Protein AF-A0AA37L207-F1 (afdb_monomer_lite)

pLDDT: mean 77.85, std 16.35, range [40.34, 98.0]

Foldseek 3Di:
DLPDVLVVLVVCLVVLVVVVVVPDPVSVVVSVVSVVCNVVVPSDDPDDPDPVVVVVVVVVVVVVVVVVVVVVVVVVVVVVVVVVVVVVVVVVVVVVVVVVVVVLVVLLVVLVVQQVVQFAPPPVDPPDGTDGDPVSVVVSVVSVVVSVVVVVVVPDPDDPPDPPDPDD

Secondary structure (DSSP, 8-state):
---HHHHHHHHHHHHHHHHHHTT-HHHHHHHHHHHHHHHHT--------SSHHHHHHHHHHHHHHHHHHHHHHHHHHHHHHHHHHHHHHHHHHHHHHHHHHHHHHHHHHHHHHHHHHTEEP-TT-TTPPPEEPHHHHHHHHHHHHHHHHHHHHT--------------

Sequence (168 aa):
MQSNDLDIFRAILPEIEQAARDDAPQLRAVVDLLRARIARGDASSVAAPSEHQGQHDRDSIELRDLCQSRDDARRERNACKAELAGAESANFHLSAMVDELRALLAQSMRVMRQLHGAATPDEGREDCPPVISAEAFARFVDQNAALRHAIHSSGHKAPAAGQEGSAR

Radius of gyration: 48.58 Å; chains: 1; bounding box: 77×33×132 Å

Structure (mmCIF, N/CA/C/O backbone):
data_AF-A0AA37L207-F1
#
_entry.id   AF-A0AA37L207-F1
#
loop_
_atom_site.group_PDB
_atom_site.id
_atom_site.type_symbol
_atom_site.label_atom_id
_atom_site.label_alt_id
_atom_site.label_comp_id
_atom_site.label_asym_id
_atom_site.label_entity_id
_atom_site.label_seq_id
_atom_site.pdbx_PDB_ins_code
_atom_site.Cartn_x
_atom_site.Cartn_y
_atom_site.Cartn_z
_atom_site.occupancy
_atom_site.B_iso_or_equiv
_atom_site.auth_seq_id
_atom_site.auth_comp_id
_atom_site.auth_asym_id
_atom_site.auth_atom_id
_atom_site.pdbx_PDB_model_num
ATOM 1 N N . MET A 1 1 ? 26.712 -6.184 -61.250 1.00 47.59 1 MET A N 1
ATOM 2 C CA . MET A 1 1 ? 26.314 -5.036 -62.097 1.00 47.59 1 MET A CA 1
ATOM 3 C C . MET A 1 1 ? 27.398 -3.954 -62.022 1.00 47.59 1 MET A C 1
ATOM 5 O O . MET A 1 1 ? 27.222 -2.982 -61.310 1.00 47.59 1 MET A O 1
ATOM 9 N N . GLN A 1 2 ? 28.535 -4.144 -62.704 1.00 51.53 2 GLN A N 1
ATOM 10 C CA . GLN A 1 2 ? 29.727 -3.265 -62.656 1.00 51.53 2 GLN A CA 1
ATOM 11 C C . GLN A 1 2 ? 30.049 -2.654 -64.042 1.00 51.53 2 GLN A C 1
ATOM 13 O O . GLN A 1 2 ? 31.206 -2.571 -64.432 1.00 51.53 2 GLN A O 1
ATOM 18 N N . SER A 1 3 ? 29.030 -2.294 -64.835 1.00 56.47 3 SER A N 1
ATOM 19 C CA . SER A 1 3 ? 29.223 -1.830 -66.228 1.00 56.47 3 SER A CA 1
ATOM 20 C C . SER A 1 3 ? 29.073 -0.318 -66.419 1.00 56.47 3 SER A C 1
ATOM 22 O O . SER A 1 3 ? 29.461 0.186 -67.460 1.00 56.47 3 SER A O 1
ATOM 24 N N . ASN A 1 4 ? 28.521 0.423 -65.451 1.00 63.25 4 ASN A N 1
ATOM 25 C CA . ASN A 1 4 ? 28.050 1.788 -65.723 1.00 63.25 4 ASN A CA 1
ATOM 26 C C . ASN A 1 4 ? 29.175 2.841 -65.729 1.00 63.25 4 ASN A C 1
ATOM 28 O O . ASN A 1 4 ? 29.182 3.742 -66.560 1.00 63.25 4 ASN A O 1
ATOM 32 N N . ASP A 1 5 ? 30.168 2.707 -64.847 1.00 60.50 5 ASP A N 1
ATOM 33 C CA . ASP A 1 5 ? 31.192 3.748 -64.672 1.00 60.50 5 ASP A CA 1
ATOM 34 C C . ASP A 1 5 ? 32.198 3.794 -65.831 1.00 60.50 5 ASP A C 1
ATOM 36 O O . ASP A 1 5 ? 32.617 4.868 -66.257 1.00 60.50 5 ASP A O 1
ATOM 40 N N . LEU A 1 6 ? 32.559 2.636 -66.396 1.00 64.62 6 LEU A N 1
ATOM 41 C CA . LEU A 1 6 ? 33.455 2.555 -67.557 1.00 64.62 6 LEU A CA 1
ATOM 42 C C . LEU A 1 6 ? 32.838 3.182 -68.810 1.00 64.62 6 LEU A C 1
ATOM 44 O O . LEU A 1 6 ? 33.555 3.812 -69.589 1.00 64.62 6 LEU A O 1
ATOM 48 N N . ASP A 1 7 ? 31.526 3.042 -68.981 1.00 72.06 7 ASP A N 1
ATOM 49 C CA . ASP A 1 7 ? 30.804 3.634 -70.104 1.00 72.06 7 ASP A CA 1
ATOM 50 C C . ASP A 1 7 ? 30.690 5.159 -69.947 1.00 72.06 7 ASP A C 1
ATOM 52 O O . ASP A 1 7 ? 30.884 5.888 -70.921 1.00 72.06 7 ASP A O 1
ATOM 56 N N . ILE A 1 8 ? 30.521 5.658 -68.716 1.00 72.25 8 ILE A N 1
ATOM 57 C CA . ILE A 1 8 ? 30.570 7.096 -68.405 1.00 72.25 8 ILE A CA 1
ATOM 58 C C . ILE A 1 8 ? 31.964 7.673 -68.696 1.00 72.25 8 ILE A C 1
ATOM 60 O O . ILE A 1 8 ? 32.077 8.701 -69.366 1.00 72.25 8 ILE A O 1
ATOM 64 N N . PHE A 1 9 ? 33.042 7.009 -68.261 1.00 72.62 9 PHE A N 1
ATOM 65 C CA . PHE A 1 9 ? 34.400 7.478 -68.556 1.00 72.62 9 PHE A CA 1
ATOM 66 C C . PHE A 1 9 ? 34.698 7.475 -70.057 1.00 72.62 9 PHE A C 1
ATOM 68 O O . PHE A 1 9 ? 35.311 8.418 -70.549 1.00 72.62 9 PHE A O 1
ATOM 75 N N . ARG A 1 10 ? 34.236 6.464 -70.803 1.00 75.06 10 ARG A N 1
ATOM 76 C CA . ARG A 1 10 ? 34.365 6.433 -72.269 1.00 75.06 10 ARG A CA 1
ATOM 77 C C . ARG A 1 10 ? 33.581 7.552 -72.952 1.00 75.06 10 ARG A C 1
ATOM 79 O O . ARG A 1 10 ? 34.063 8.077 -73.950 1.00 75.06 10 ARG A O 1
ATOM 86 N N . ALA A 1 11 ? 32.415 7.916 -72.422 1.00 77.25 11 ALA A N 1
ATOM 87 C CA . ALA A 1 11 ? 31.581 8.975 -72.980 1.00 77.25 11 ALA A CA 1
ATOM 88 C C . ALA A 1 11 ? 32.166 10.381 -72.757 1.00 77.25 11 ALA A C 1
ATOM 90 O O . ALA A 1 11 ? 32.086 11.213 -73.654 1.00 77.25 11 ALA A O 1
ATOM 91 N N . ILE A 1 12 ? 32.780 10.640 -71.596 1.00 76.06 12 ILE A N 1
ATOM 92 C CA . ILE A 1 12 ? 33.249 11.985 -71.205 1.00 76.06 12 ILE A CA 1
ATOM 93 C C . ILE A 1 12 ? 34.707 12.251 -71.636 1.00 76.06 12 ILE A C 1
ATOM 95 O O . ILE A 1 12 ? 35.110 13.400 -71.822 1.00 76.06 12 ILE A O 1
ATOM 99 N N . LEU A 1 13 ? 35.516 11.204 -71.843 1.00 75.75 13 LEU A N 1
ATOM 100 C CA . LEU A 1 13 ? 36.930 11.337 -72.221 1.00 75.75 13 LEU A CA 1
ATOM 101 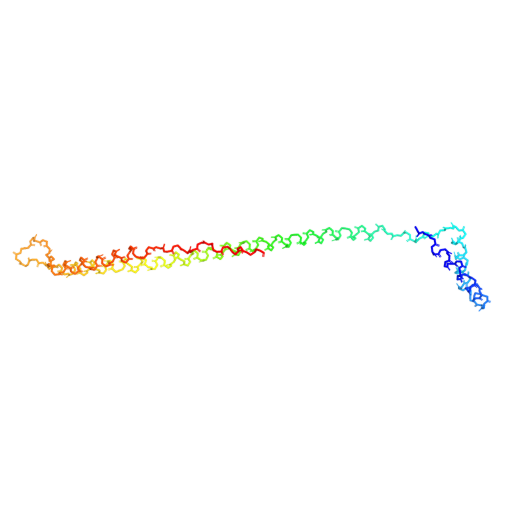C C . LEU A 1 13 ? 37.181 12.224 -73.465 1.00 75.75 13 LEU A C 1
ATOM 103 O O . LEU A 1 13 ? 38.104 13.037 -73.401 1.00 75.75 13 LEU A O 1
ATOM 107 N N . PRO A 1 14 ? 36.388 12.160 -74.556 1.00 78.69 14 PRO A N 1
ATOM 108 C CA . PRO A 1 14 ? 36.593 13.017 -75.727 1.00 78.69 14 PRO A CA 1
ATOM 109 C C . PRO A 1 14 ? 36.406 14.514 -75.435 1.00 78.69 14 PRO A C 1
ATOM 111 O O . PRO A 1 14 ? 37.121 15.341 -75.998 1.00 78.69 14 PRO A O 1
ATOM 114 N N . GLU A 1 15 ? 35.479 14.873 -74.540 1.00 76.25 15 GLU A N 1
ATOM 115 C CA . GLU A 1 15 ? 35.213 16.269 -74.162 1.00 76.25 15 GLU A CA 1
ATOM 116 C C . GLU A 1 15 ? 36.365 16.849 -73.332 1.00 76.25 15 GLU A C 1
ATOM 118 O O . GLU A 1 15 ? 36.816 17.971 -73.573 1.00 76.25 15 GLU A O 1
ATOM 123 N N . ILE A 1 16 ? 36.909 16.053 -72.406 1.00 68.94 16 ILE A N 1
ATOM 124 C CA . ILE A 1 16 ? 38.075 16.438 -71.599 1.00 68.94 16 ILE A CA 1
ATOM 125 C C . ILE A 1 16 ? 39.334 16.514 -72.474 1.00 68.94 16 ILE A C 1
ATOM 127 O O . ILE A 1 16 ? 40.159 17.404 -72.288 1.00 68.94 16 ILE A O 1
ATOM 131 N N . GLU A 1 17 ? 39.484 15.623 -73.457 1.00 72.62 17 GLU A N 1
ATOM 132 C CA . GLU A 1 17 ? 40.587 15.674 -74.423 1.00 72.62 17 GLU A CA 1
ATOM 133 C C . GLU A 1 17 ? 40.548 16.931 -75.292 1.00 72.62 17 GLU A C 1
ATOM 135 O O . GLU A 1 17 ? 41.601 17.499 -75.585 1.00 72.62 17 GLU A O 1
ATOM 140 N N . GLN A 1 18 ? 39.353 17.374 -75.685 1.00 71.00 18 GLN A N 1
ATOM 141 C CA . GLN A 1 18 ? 39.178 18.618 -76.421 1.00 71.00 18 GLN A CA 1
ATOM 142 C C . GLN A 1 18 ? 39.545 19.825 -75.543 1.00 71.00 18 GLN A C 1
ATOM 144 O O . GLN A 1 18 ? 40.316 20.670 -75.984 1.00 71.00 18 GLN A O 1
ATOM 149 N N . ALA A 1 19 ? 39.109 19.848 -74.279 1.00 64.25 19 ALA A N 1
ATOM 150 C CA . ALA A 1 19 ? 39.473 20.896 -73.319 1.00 64.25 19 ALA A CA 1
ATOM 151 C C . ALA A 1 19 ? 40.971 20.895 -72.947 1.00 64.25 19 ALA A C 1
ATOM 153 O O . ALA A 1 19 ? 41.553 21.942 -72.679 1.00 64.25 19 ALA A O 1
ATOM 154 N N . ALA A 1 20 ? 41.630 19.732 -72.953 1.00 63.91 20 ALA A N 1
ATOM 155 C CA . ALA A 1 20 ? 43.061 19.609 -72.675 1.00 63.91 20 ALA A CA 1
ATOM 156 C C . ALA A 1 20 ? 43.957 20.086 -73.836 1.00 63.91 20 ALA A C 1
ATOM 158 O O . ALA A 1 20 ? 45.154 20.296 -73.621 1.00 63.91 20 ALA A O 1
ATOM 159 N N . ARG A 1 21 ? 43.415 20.244 -75.057 1.00 65.50 21 ARG A N 1
ATOM 160 C CA . ARG A 1 21 ? 44.142 20.834 -76.199 1.00 65.50 21 ARG A CA 1
ATOM 161 C C . ARG A 1 21 ? 44.287 22.353 -76.081 1.00 65.50 21 ARG A C 1
ATOM 163 O O . ARG A 1 21 ? 45.246 22.881 -76.633 1.00 65.50 21 ARG A O 1
ATOM 170 N N . ASP A 1 22 ? 43.421 23.016 -75.317 1.00 61.22 22 ASP A N 1
ATOM 171 C CA . ASP A 1 22 ? 43.390 24.476 -75.151 1.00 61.22 22 ASP A CA 1
ATOM 172 C C . ASP A 1 22 ? 44.311 24.973 -74.003 1.00 61.22 22 ASP A C 1
ATOM 174 O O . ASP A 1 22 ? 43.935 25.816 -73.196 1.00 61.22 22 ASP A O 1
ATOM 178 N N . ASP A 1 23 ? 45.547 24.456 -73.934 1.00 60.78 23 ASP A N 1
ATOM 179 C CA . ASP A 1 23 ? 46.625 24.875 -73.005 1.00 60.78 23 ASP A CA 1
ATOM 180 C C . ASP A 1 23 ? 46.361 24.695 -71.489 1.00 60.78 23 ASP A C 1
ATOM 182 O O . ASP A 1 23 ? 46.756 25.505 -70.647 1.00 60.78 23 ASP A O 1
ATOM 186 N N . ALA A 1 24 ? 45.789 23.551 -71.095 1.00 65.75 24 ALA A N 1
ATOM 187 C CA . ALA A 1 24 ? 45.660 23.153 -69.688 1.00 65.75 24 ALA A CA 1
ATOM 188 C C . ALA A 1 24 ? 46.528 21.916 -69.348 1.00 65.75 24 ALA A C 1
ATOM 190 O O . ALA A 1 24 ? 46.041 20.780 -69.390 1.00 65.75 24 ALA A O 1
ATOM 191 N N . PRO A 1 25 ? 47.808 22.078 -68.946 1.00 63.38 25 PRO A N 1
ATOM 192 C CA . PRO A 1 25 ? 48.702 20.949 -68.639 1.00 63.38 25 PRO A CA 1
ATOM 193 C C . PRO A 1 25 ? 48.184 20.057 -67.498 1.00 63.38 25 PRO A C 1
ATOM 195 O O . PRO A 1 25 ? 48.460 18.859 -67.468 1.00 63.38 25 PRO A O 1
ATOM 198 N N . GLN A 1 26 ? 47.379 20.623 -66.595 1.00 63.72 26 GLN A N 1
ATOM 199 C CA . GLN A 1 26 ? 46.732 19.908 -65.492 1.00 63.72 26 GLN A CA 1
ATOM 200 C C . GLN A 1 26 ? 45.652 18.924 -65.981 1.00 63.72 26 GLN A C 1
ATOM 202 O O . GLN A 1 26 ? 45.501 17.852 -65.399 1.00 63.72 26 GLN A O 1
ATOM 207 N N . LEU A 1 27 ? 44.952 19.230 -67.083 1.00 65.75 27 LEU A N 1
ATOM 208 C CA . LEU A 1 27 ? 43.949 18.335 -67.676 1.00 65.75 27 LEU A CA 1
ATOM 209 C C . LEU A 1 27 ? 44.595 17.175 -68.436 1.00 65.75 27 LEU A C 1
ATOM 211 O O . LEU A 1 27 ? 44.044 16.078 -68.473 1.00 65.75 27 LEU A O 1
ATOM 215 N N . ARG A 1 28 ? 45.802 17.373 -68.974 1.00 69.62 28 ARG A N 1
ATOM 216 C CA . ARG A 1 28 ? 46.549 16.327 -69.686 1.00 69.62 28 ARG A CA 1
ATOM 217 C C . ARG A 1 28 ? 46.905 15.148 -68.776 1.00 69.62 28 ARG A C 1
ATOM 219 O O . ARG A 1 28 ? 46.686 14.002 -69.149 1.00 69.62 28 ARG A O 1
ATOM 226 N N . ALA A 1 29 ? 47.334 15.436 -67.545 1.00 71.00 29 ALA A N 1
ATOM 227 C CA . ALA A 1 29 ? 47.593 14.411 -66.533 1.00 71.00 29 ALA A CA 1
ATOM 228 C C . ALA A 1 29 ? 46.323 13.625 -66.148 1.00 71.00 29 ALA A C 1
ATOM 230 O O . ALA A 1 29 ? 46.382 12.415 -65.929 1.00 71.00 29 ALA A O 1
ATOM 231 N N . VAL A 1 30 ? 45.165 14.294 -66.102 1.00 72.56 30 VAL A N 1
ATOM 232 C CA . VAL A 1 30 ? 43.865 13.657 -65.827 1.00 72.56 30 VAL A CA 1
ATOM 233 C C . VAL A 1 30 ? 43.441 12.748 -66.984 1.00 72.56 30 VAL A C 1
ATOM 235 O O . VAL A 1 30 ? 42.996 11.626 -66.746 1.00 72.56 30 VAL A O 1
ATOM 238 N N . VAL A 1 31 ? 43.632 13.183 -68.232 1.00 76.25 31 VAL A N 1
ATOM 239 C CA . VAL A 1 31 ? 43.375 12.368 -69.432 1.00 76.25 31 VAL A CA 1
ATOM 240 C C . VAL A 1 31 ? 44.253 11.117 -69.451 1.00 76.25 31 VAL A C 1
ATOM 242 O O . VAL A 1 31 ? 43.742 10.018 -69.666 1.00 76.25 31 VAL A O 1
ATOM 245 N N . ASP A 1 32 ? 45.552 11.252 -69.179 1.00 78.38 32 ASP A N 1
ATOM 246 C CA . ASP A 1 32 ? 46.480 10.116 -69.162 1.00 78.38 32 ASP A CA 1
ATOM 247 C C . ASP A 1 32 ? 46.125 9.114 -68.052 1.00 78.38 32 ASP A C 1
ATOM 249 O O . ASP A 1 32 ? 46.144 7.898 -68.268 1.00 78.38 32 ASP A O 1
ATOM 253 N N . LEU A 1 33 ? 45.704 9.612 -66.885 1.00 75.62 33 LEU A N 1
ATOM 254 C CA . LEU A 1 33 ? 45.223 8.787 -65.779 1.00 75.62 33 LEU A CA 1
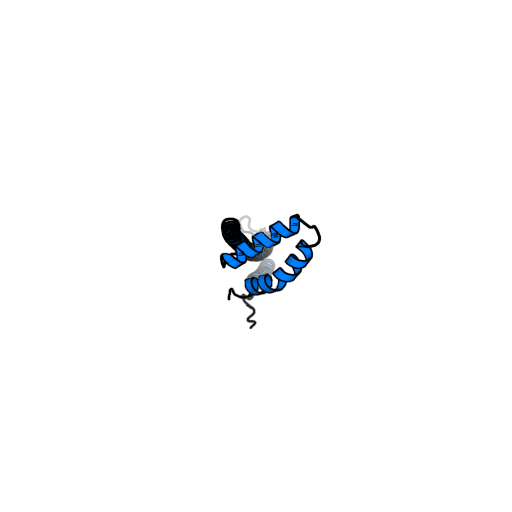ATOM 255 C C . LEU A 1 33 ? 43.934 8.028 -66.137 1.00 75.62 33 LEU A C 1
ATOM 257 O O . LEU A 1 33 ? 43.829 6.831 -65.858 1.00 75.62 33 LEU A O 1
ATOM 261 N N . LEU A 1 34 ? 42.966 8.695 -66.773 1.00 75.19 34 LEU A N 1
ATOM 262 C CA . LEU A 1 34 ? 41.710 8.080 -67.215 1.00 75.19 34 LEU A CA 1
ATOM 263 C C . LEU A 1 34 ? 41.952 7.029 -68.304 1.00 75.19 34 LEU A C 1
ATOM 265 O O . LEU A 1 34 ? 41.410 5.926 -68.216 1.00 75.19 34 LEU A O 1
ATOM 269 N N . ARG A 1 35 ? 42.831 7.310 -69.274 1.00 76.31 35 ARG A N 1
ATOM 270 C CA . ARG A 1 35 ? 43.254 6.339 -70.297 1.00 76.31 35 ARG A CA 1
ATOM 271 C C . ARG A 1 35 ? 43.908 5.113 -69.671 1.00 76.31 35 ARG A C 1
ATOM 273 O O . ARG A 1 35 ? 43.529 3.991 -69.998 1.00 76.31 35 ARG A O 1
ATOM 280 N N . ALA A 1 36 ? 44.830 5.306 -68.728 1.00 75.75 36 ALA A N 1
ATOM 281 C CA . ALA A 1 36 ? 45.477 4.206 -68.016 1.00 75.75 36 ALA A CA 1
ATOM 282 C C . ALA A 1 36 ? 44.486 3.382 -67.174 1.00 75.75 36 ALA A C 1
ATOM 284 O O . ALA A 1 36 ? 44.692 2.186 -66.966 1.00 75.75 36 ALA A O 1
ATOM 285 N N . ARG A 1 37 ? 43.413 4.000 -66.668 1.00 70.56 37 ARG A N 1
ATOM 286 C CA . ARG A 1 37 ? 42.359 3.316 -65.906 1.00 70.56 37 ARG A CA 1
ATOM 287 C C . ARG A 1 37 ? 41.438 2.492 -66.804 1.00 70.56 37 ARG A C 1
ATOM 289 O O . ARG A 1 37 ? 41.183 1.331 -66.502 1.00 70.56 37 ARG A O 1
ATOM 296 N N . ILE A 1 38 ? 41.017 3.055 -67.937 1.00 74.56 38 ILE A N 1
ATOM 297 C CA . ILE A 1 38 ? 40.222 2.346 -68.949 1.00 74.56 38 ILE A CA 1
ATOM 298 C C . ILE A 1 38 ? 41.025 1.176 -69.538 1.00 74.56 38 ILE A C 1
ATOM 300 O O . ILE A 1 38 ? 40.486 0.083 -69.683 1.00 74.56 38 ILE A O 1
ATOM 304 N N . ALA A 1 39 ? 42.317 1.377 -69.822 1.00 73.88 39 ALA A N 1
ATOM 305 C CA . ALA A 1 39 ? 43.195 0.345 -70.378 1.00 73.88 39 ALA A CA 1
ATOM 306 C C . ALA A 1 39 ? 43.446 -0.827 -69.413 1.00 73.88 39 ALA A C 1
ATOM 308 O O . ALA A 1 39 ? 43.586 -1.962 -69.858 1.00 73.88 39 ALA A O 1
ATOM 309 N N . ARG A 1 40 ? 43.477 -0.569 -68.098 1.00 72.62 40 ARG A N 1
ATOM 310 C CA . ARG A 1 40 ? 43.600 -1.615 -67.068 1.00 72.62 40 ARG A CA 1
ATOM 311 C C . ARG A 1 40 ? 42.294 -2.358 -66.789 1.00 72.62 40 ARG A C 1
ATOM 313 O O . ARG A 1 40 ? 42.324 -3.371 -66.105 1.00 72.62 40 ARG A O 1
ATOM 320 N N . GLY A 1 41 ? 41.158 -1.875 -67.299 1.00 64.94 41 GLY A N 1
ATOM 321 C CA . GLY A 1 41 ? 39.844 -2.445 -66.986 1.00 64.94 41 GLY A CA 1
ATOM 322 C C . GLY A 1 41 ? 39.449 -2.297 -65.512 1.00 64.94 41 GLY A C 1
ATOM 323 O O . GLY A 1 41 ? 38.476 -2.908 -65.073 1.00 64.94 41 GLY A O 1
ATOM 324 N N . ASP A 1 42 ? 40.178 -1.476 -64.749 1.00 61.59 42 ASP A N 1
ATOM 325 C CA . ASP A 1 42 ? 39.974 -1.304 -63.316 1.00 61.59 42 ASP A CA 1
ATOM 326 C C . ASP A 1 42 ? 38.803 -0.348 -63.055 1.00 61.59 42 ASP A C 1
ATOM 328 O O . ASP A 1 42 ? 38.959 0.859 -62.830 1.00 61.59 42 ASP A O 1
ATOM 332 N N . ALA A 1 43 ? 37.604 -0.933 -63.016 1.00 57.81 43 ALA A N 1
ATOM 333 C CA . ALA A 1 43 ? 36.431 -0.364 -62.351 1.00 57.81 43 ALA A CA 1
ATOM 334 C C . ALA A 1 43 ? 36.551 -0.414 -60.818 1.00 57.81 43 ALA A C 1
ATOM 336 O O . ALA A 1 43 ? 35.609 -0.061 -60.113 1.00 57.81 43 ALA A O 1
ATOM 337 N N . SER A 1 44 ? 37.686 -0.882 -60.283 1.00 51.09 44 SER A N 1
ATOM 338 C CA . SER A 1 44 ? 37.878 -0.954 -58.844 1.00 51.09 44 SER A CA 1
ATOM 339 C C . SER A 1 44 ? 37.860 0.462 -58.278 1.00 51.09 44 SER A C 1
ATOM 341 O O . SER A 1 44 ? 38.751 1.284 -58.522 1.00 51.09 44 SER A O 1
ATOM 343 N N . SER A 1 45 ? 36.810 0.744 -57.512 1.00 51.03 45 SER A N 1
ATOM 344 C CA . SER A 1 45 ? 36.829 1.719 -56.435 1.00 51.03 45 SER A CA 1
ATOM 345 C C . SER A 1 45 ? 38.156 1.601 -55.695 1.00 51.03 45 SER A C 1
ATOM 347 O O . SER A 1 45 ? 38.643 0.485 -55.488 1.00 51.03 45 SER A O 1
ATOM 349 N N . VAL A 1 46 ? 38.726 2.729 -55.282 1.00 48.34 46 VAL A N 1
ATOM 350 C CA . VAL A 1 46 ? 39.762 2.748 -54.249 1.00 48.34 46 VAL A CA 1
ATOM 351 C C . VAL A 1 46 ? 39.200 1.964 -53.064 1.00 48.34 46 VAL A C 1
ATOM 353 O O . VAL A 1 46 ? 38.316 2.433 -52.352 1.00 48.34 46 VAL A O 1
ATOM 356 N N . ALA A 1 47 ? 39.629 0.714 -52.937 1.00 50.59 47 ALA A N 1
ATOM 357 C CA . ALA A 1 47 ? 39.260 -0.148 -51.844 1.00 50.59 47 ALA A CA 1
ATOM 358 C C . ALA A 1 47 ? 40.074 0.311 -50.639 1.00 50.59 47 ALA A C 1
ATOM 360 O O . ALA A 1 47 ? 41.224 -0.077 -50.466 1.00 50.59 47 ALA A O 1
ATOM 361 N N . ALA A 1 48 ? 39.457 1.148 -49.816 1.00 51.62 48 ALA A N 1
ATOM 362 C CA . ALA A 1 48 ? 39.733 1.154 -48.391 1.00 51.62 48 ALA A CA 1
ATOM 363 C C . ALA A 1 48 ? 38.415 1.152 -47.593 1.00 51.62 48 ALA A C 1
ATOM 365 O O . ALA A 1 48 ? 38.069 2.165 -46.992 1.00 51.62 48 ALA A O 1
ATOM 366 N N . PRO A 1 49 ? 37.648 0.042 -47.565 1.00 51.59 49 PRO A N 1
ATOM 367 C CA . PRO A 1 49 ? 36.543 -0.115 -46.626 1.00 51.59 49 PRO A CA 1
ATOM 368 C C . PRO A 1 49 ? 36.912 -1.000 -45.416 1.00 51.59 49 PRO A C 1
ATOM 370 O O . PRO A 1 49 ? 36.056 -1.723 -44.922 1.00 51.59 49 PRO A O 1
ATOM 373 N N . SER A 1 50 ? 38.164 -1.015 -44.937 1.00 53.84 50 SER A N 1
ATOM 374 C CA . SER A 1 50 ? 38.600 -2.029 -43.952 1.00 53.84 50 SER A CA 1
ATOM 375 C C . SER A 1 50 ? 38.735 -1.559 -42.499 1.00 53.84 50 SER A C 1
ATOM 377 O O . SER A 1 50 ? 38.644 -2.397 -41.609 1.00 53.84 50 SER A O 1
ATOM 379 N N . GLU A 1 51 ? 38.904 -0.263 -42.220 1.00 55.44 51 GLU A N 1
ATOM 380 C CA . GLU A 1 51 ? 39.029 0.223 -40.829 1.00 55.44 51 GLU A CA 1
ATOM 381 C C . GLU A 1 51 ? 37.737 0.864 -40.307 1.00 55.44 51 GLU A C 1
ATOM 383 O O . GLU A 1 51 ? 37.266 0.513 -39.226 1.00 55.44 51 GLU A O 1
ATOM 388 N N . HIS A 1 52 ? 37.094 1.725 -41.101 1.00 60.38 52 HIS A N 1
ATOM 389 C CA . HIS A 1 52 ? 35.839 2.372 -40.700 1.00 60.38 52 HIS A CA 1
ATOM 390 C C . HIS A 1 52 ? 34.667 1.392 -40.577 1.00 60.38 52 HIS A C 1
ATOM 392 O O . HIS A 1 52 ? 33.851 1.538 -39.673 1.00 60.38 52 HIS A O 1
ATOM 398 N N . GLN A 1 53 ? 34.597 0.362 -41.427 1.00 69.50 53 GLN A N 1
ATOM 399 C CA . GLN A 1 53 ? 33.517 -0.628 -41.367 1.00 69.50 53 GLN A CA 1
ATOM 400 C C . GLN A 1 53 ? 33.601 -1.483 -40.092 1.00 69.50 53 GLN A C 1
ATOM 402 O O . GLN A 1 53 ? 32.605 -1.647 -39.396 1.00 69.50 53 GLN A O 1
ATOM 407 N N . GLY A 1 54 ? 34.805 -1.948 -39.731 1.00 77.75 54 GLY A N 1
ATOM 408 C CA . GLY A 1 54 ? 35.019 -2.708 -38.497 1.00 77.75 54 GLY A CA 1
ATOM 409 C C . GLY A 1 54 ? 34.788 -1.877 -37.232 1.00 77.75 54 GLY A C 1
ATOM 410 O O . GLY A 1 54 ? 34.339 -2.418 -36.223 1.00 77.75 54 GLY A O 1
ATOM 411 N N . GLN A 1 55 ? 35.046 -0.566 -37.287 1.00 82.88 55 GLN A N 1
ATOM 412 C CA . GLN A 1 55 ? 34.686 0.353 -36.209 1.00 82.88 55 GLN A CA 1
ATOM 413 C C . GLN A 1 55 ? 33.163 0.514 -36.095 1.00 82.88 55 GLN A C 1
ATOM 415 O O . GLN A 1 55 ? 32.618 0.346 -35.010 1.00 82.88 55 GLN A O 1
ATOM 420 N N . HIS A 1 56 ? 32.464 0.745 -37.210 1.00 85.44 56 HIS A N 1
ATOM 421 C CA . HIS A 1 56 ? 31.004 0.864 -37.222 1.00 85.44 56 HIS A CA 1
ATOM 422 C C . HIS A 1 56 ? 30.295 -0.386 -36.693 1.00 85.44 56 HIS A C 1
ATOM 424 O O . HIS A 1 56 ? 29.291 -0.269 -35.987 1.00 85.44 56 HIS A O 1
ATOM 430 N N . ASP A 1 57 ? 30.811 -1.575 -37.001 1.00 87.00 57 ASP A N 1
ATOM 431 C CA . ASP A 1 57 ? 30.240 -2.829 -36.514 1.00 87.00 57 ASP A CA 1
ATOM 432 C C . ASP A 1 57 ? 30.402 -2.968 -34.991 1.00 87.00 57 ASP A C 1
ATOM 434 O O . ASP A 1 57 ? 29.452 -3.363 -34.311 1.00 87.00 57 ASP A O 1
ATOM 438 N N . ARG A 1 58 ? 31.566 -2.584 -34.441 1.00 88.88 58 ARG A N 1
ATOM 439 C CA . ARG A 1 58 ? 31.816 -2.557 -32.987 1.00 88.88 58 ARG A CA 1
ATOM 440 C C . ARG A 1 58 ? 30.921 -1.546 -32.281 1.00 88.88 58 ARG A C 1
ATOM 442 O O . ARG A 1 58 ? 30.212 -1.925 -31.354 1.00 88.88 58 ARG A O 1
ATOM 449 N N . ASP A 1 59 ? 30.870 -0.315 -32.781 1.00 91.88 59 ASP A N 1
ATOM 450 C CA . ASP A 1 59 ? 30.030 0.745 -32.215 1.00 91.88 59 ASP A CA 1
ATOM 451 C C . ASP A 1 59 ? 28.548 0.337 -32.238 1.00 91.88 59 ASP A C 1
ATOM 453 O O . ASP A 1 59 ? 27.801 0.570 -31.289 1.00 91.88 59 ASP A O 1
ATOM 457 N N . SER A 1 60 ? 28.109 -0.339 -33.304 1.00 93.19 60 SER A N 1
ATOM 458 C CA . SER A 1 60 ? 26.738 -0.845 -33.417 1.00 93.19 60 SER A CA 1
ATOM 459 C C . SER A 1 60 ? 26.428 -1.954 -32.409 1.00 93.19 60 SER A C 1
ATOM 461 O O . SER A 1 60 ? 25.288 -2.063 -31.955 1.00 93.19 60 SER A O 1
ATOM 463 N N . ILE A 1 61 ? 27.403 -2.801 -32.067 1.00 94.81 61 ILE A N 1
ATOM 464 C CA . ILE A 1 61 ? 27.260 -3.809 -31.007 1.00 94.81 61 ILE A CA 1
ATOM 465 C C . ILE A 1 61 ? 27.157 -3.114 -29.648 1.00 94.81 61 ILE A C 1
ATOM 467 O O . ILE A 1 61 ? 26.177 -3.334 -28.942 1.00 94.81 61 ILE A O 1
ATOM 471 N N . GLU A 1 62 ? 28.082 -2.206 -29.336 1.00 96.00 62 GLU A N 1
ATOM 472 C CA . GLU A 1 62 ? 28.090 -1.479 -28.063 1.00 96.00 62 GLU A CA 1
ATOM 473 C C . GLU A 1 62 ? 26.800 -0.674 -27.850 1.00 96.00 62 GLU A C 1
ATOM 475 O O . GLU A 1 62 ? 26.206 -0.708 -26.773 1.00 96.00 62 GLU A O 1
ATOM 480 N N . LEU A 1 63 ? 26.293 0.001 -28.888 1.00 96.44 63 LEU A N 1
ATOM 481 C CA . LEU A 1 63 ? 25.029 0.738 -28.809 1.00 96.44 63 LEU A CA 1
ATOM 482 C C . LEU A 1 63 ? 23.827 -0.176 -28.552 1.00 96.44 63 LEU A C 1
ATOM 484 O O . LEU A 1 63 ? 22.921 0.212 -27.807 1.00 96.44 63 LEU A O 1
ATOM 488 N N . ARG A 1 64 ? 23.799 -1.375 -29.148 1.00 96.12 64 ARG A N 1
ATOM 489 C CA . ARG A 1 64 ? 22.757 -2.372 -28.862 1.00 96.12 64 ARG A CA 1
ATOM 490 C C . ARG A 1 64 ? 22.832 -2.841 -27.415 1.00 96.12 64 ARG A C 1
ATOM 492 O O . ARG A 1 64 ? 21.798 -2.844 -26.750 1.00 96.12 64 ARG A O 1
ATOM 499 N N . ASP A 1 65 ? 24.026 -3.139 -26.915 1.00 97.31 65 ASP A N 1
ATOM 500 C CA . ASP A 1 65 ? 24.226 -3.594 -25.537 1.00 97.31 65 ASP A CA 1
ATOM 501 C C . ASP A 1 65 ? 23.835 -2.510 -24.523 1.00 97.31 65 ASP A C 1
ATOM 503 O O . ASP A 1 65 ? 23.135 -2.779 -23.545 1.00 97.31 65 ASP A O 1
ATOM 507 N N . LEU A 1 66 ? 24.196 -1.252 -24.790 1.00 97.19 66 LEU A N 1
ATOM 508 C CA . LEU A 1 66 ? 23.794 -0.109 -23.968 1.00 97.19 66 LEU A CA 1
ATOM 509 C C . LEU A 1 66 ? 22.279 0.118 -23.993 1.00 97.19 66 LEU A C 1
ATOM 511 O O . LEU A 1 66 ? 21.685 0.427 -22.957 1.00 97.19 66 LEU A O 1
ATOM 515 N N . CYS A 1 67 ? 21.635 -0.035 -25.153 1.00 97.56 67 CYS A N 1
ATOM 516 C CA . CYS A 1 67 ? 20.180 0.072 -25.249 1.00 97.56 67 CYS A CA 1
ATOM 517 C C . CYS A 1 67 ? 19.489 -1.055 -24.481 1.00 97.56 67 CYS A C 1
ATOM 519 O O . CYS A 1 67 ? 18.545 -0.776 -23.743 1.00 97.56 67 CYS A O 1
ATOM 521 N N . GLN A 1 68 ? 19.991 -2.285 -24.596 1.00 97.69 68 GLN A N 1
ATOM 522 C CA . GLN A 1 68 ? 19.477 -3.439 -23.867 1.00 97.69 68 GLN A CA 1
ATOM 523 C C . GLN A 1 68 ? 19.613 -3.236 -22.353 1.00 97.69 68 GLN A C 1
ATOM 525 O O . GLN A 1 68 ? 18.619 -3.304 -21.637 1.00 97.69 68 GLN A O 1
ATOM 530 N N . SER A 1 69 ? 20.804 -2.859 -21.882 1.00 97.75 69 SER A N 1
ATOM 531 C CA . SER A 1 69 ? 21.070 -2.562 -20.469 1.00 97.75 69 SER A CA 1
ATOM 532 C C . SER A 1 69 ? 20.165 -1.450 -19.926 1.00 97.75 69 SER A C 1
ATOM 534 O O . SER A 1 69 ? 19.558 -1.581 -18.861 1.00 97.75 69 SER A O 1
ATOM 536 N N . ARG A 1 70 ? 19.987 -0.365 -20.689 1.00 97.88 70 ARG A N 1
ATOM 537 C CA . ARG A 1 70 ? 19.068 0.723 -20.326 1.00 97.88 70 ARG A CA 1
ATOM 538 C C . ARG A 1 70 ? 17.626 0.233 -20.214 1.00 97.88 70 ARG A C 1
ATOM 540 O O . ARG A 1 70 ? 16.903 0.667 -19.314 1.00 97.88 70 ARG A O 1
ATOM 547 N N . ASP A 1 71 ? 17.178 -0.592 -21.150 1.00 98.00 71 ASP A N 1
ATOM 548 C CA . ASP A 1 71 ? 15.799 -1.063 -21.186 1.00 98.00 71 ASP A CA 1
ATOM 549 C C . ASP A 1 71 ? 15.535 -2.087 -20.071 1.00 98.00 71 ASP A C 1
ATOM 551 O O . ASP A 1 71 ? 14.482 -2.026 -19.433 1.00 98.00 71 ASP A O 1
ATOM 555 N N . ASP A 1 72 ? 16.516 -2.923 -19.731 1.00 97.81 72 ASP A N 1
ATOM 556 C CA . ASP A 1 72 ? 16.455 -3.824 -18.578 1.00 97.81 72 ASP A CA 1
ATOM 557 C C . ASP A 1 72 ? 16.434 -3.049 -17.254 1.00 97.81 72 ASP A C 1
ATOM 559 O O . ASP A 1 72 ? 15.545 -3.273 -16.431 1.00 97.81 72 ASP A O 1
ATOM 563 N N . ALA A 1 73 ? 17.280 -2.026 -17.094 1.00 97.19 73 ALA A N 1
ATOM 564 C CA . ALA A 1 73 ? 17.232 -1.140 -15.927 1.00 97.19 73 ALA A CA 1
ATOM 565 C C . ALA A 1 73 ? 15.881 -0.407 -15.802 1.00 97.19 73 ALA A C 1
ATOM 567 O O . ALA A 1 73 ? 15.365 -0.181 -14.704 1.00 97.19 73 ALA A O 1
ATOM 568 N N . ARG A 1 74 ? 15.258 -0.033 -16.930 1.00 97.94 74 ARG A N 1
ATOM 569 C CA . ARG A 1 74 ? 13.907 0.554 -16.934 1.00 97.94 74 ARG A CA 1
ATOM 570 C C . ARG A 1 74 ? 12.852 -0.456 -16.494 1.00 97.94 74 ARG A C 1
ATOM 572 O O . ARG A 1 74 ? 11.953 -0.061 -15.751 1.00 97.94 74 ARG A O 1
ATOM 579 N N . ARG A 1 75 ? 12.945 -1.712 -16.940 1.00 97.50 75 ARG A N 1
ATOM 580 C CA . ARG A 1 75 ? 12.035 -2.795 -16.534 1.00 97.50 75 ARG A CA 1
ATOM 581 C C . ARG A 1 75 ? 12.142 -3.061 -15.040 1.00 97.50 75 ARG A C 1
ATOM 583 O O . ARG A 1 75 ? 11.122 -3.014 -14.361 1.00 97.50 75 ARG A O 1
ATOM 590 N N . GLU A 1 76 ? 13.356 -3.234 -14.528 1.00 97.69 76 GLU A N 1
ATOM 591 C CA . GLU A 1 76 ? 13.611 -3.482 -13.107 1.00 97.69 76 GLU A CA 1
ATOM 592 C C . GLU A 1 76 ? 13.100 -2.330 -12.237 1.00 97.69 76 GLU A C 1
ATOM 594 O O . GLU A 1 76 ? 12.335 -2.537 -11.296 1.00 97.69 76 GLU A O 1
ATOM 599 N N . ARG A 1 77 ? 13.412 -1.084 -12.607 1.00 97.50 77 ARG A N 1
ATOM 600 C CA . ARG A 1 77 ? 12.907 0.091 -11.888 1.00 97.50 77 ARG A CA 1
ATOM 601 C C . ARG A 1 77 ? 11.378 0.150 -11.891 1.00 97.50 77 ARG A C 1
ATOM 603 O O . ARG A 1 77 ? 10.783 0.559 -10.899 1.00 97.50 77 ARG A O 1
ATOM 610 N N . ASN A 1 78 ? 10.731 -0.189 -13.004 1.00 96.69 78 ASN A N 1
ATOM 611 C CA . ASN A 1 78 ? 9.271 -0.184 -13.076 1.00 96.69 78 ASN A CA 1
ATOM 612 C C . ASN A 1 78 ? 8.660 -1.304 -12.220 1.00 96.69 78 ASN A C 1
ATOM 614 O O . ASN A 1 78 ? 7.657 -1.052 -11.557 1.00 96.69 78 ASN A O 1
ATOM 618 N N . ALA A 1 79 ? 9.279 -2.487 -12.180 1.00 96.38 79 ALA A N 1
ATOM 619 C CA . ALA A 1 79 ? 8.878 -3.573 -11.288 1.00 96.38 79 ALA A CA 1
ATOM 620 C C . ALA A 1 79 ? 9.004 -3.152 -9.815 1.00 96.38 79 ALA A C 1
ATOM 622 O O . ALA A 1 79 ? 8.024 -3.198 -9.078 1.00 96.38 79 ALA A O 1
ATOM 623 N N . CYS A 1 80 ? 10.155 -2.597 -9.429 1.00 96.31 80 CYS A N 1
ATOM 624 C CA . CYS A 1 80 ? 10.399 -2.076 -8.084 1.00 96.31 80 CYS A CA 1
ATOM 625 C C . CYS A 1 80 ? 9.386 -0.984 -7.685 1.00 96.31 80 CYS A C 1
ATOM 627 O O . CYS A 1 80 ? 8.875 -0.977 -6.569 1.00 96.31 80 CYS A O 1
ATOM 629 N N . LYS A 1 81 ? 9.020 -0.081 -8.608 1.00 97.12 81 LYS A N 1
ATOM 630 C CA . LYS A 1 81 ? 7.968 0.924 -8.365 1.00 97.12 81 LYS A CA 1
ATOM 631 C C . LYS A 1 81 ? 6.592 0.303 -8.129 1.00 97.12 81 LYS A C 1
ATOM 633 O O . LYS A 1 81 ? 5.846 0.811 -7.297 1.00 97.12 81 LYS A O 1
ATOM 638 N N . ALA A 1 82 ? 6.245 -0.750 -8.866 1.00 95.50 82 ALA A N 1
ATOM 639 C CA . ALA A 1 82 ? 4.979 -1.450 -8.681 1.00 95.50 82 ALA A CA 1
ATOM 640 C C . ALA A 1 82 ? 4.938 -2.174 -7.327 1.00 95.50 82 ALA A C 1
ATOM 642 O O . ALA A 1 82 ? 3.945 -2.071 -6.608 1.00 95.50 82 ALA A O 1
ATOM 643 N N . GLU A 1 83 ? 6.033 -2.835 -6.947 1.00 96.69 83 GLU A N 1
ATOM 644 C CA . GLU A 1 83 ? 6.181 -3.467 -5.632 1.00 96.69 83 GLU A CA 1
ATOM 645 C C . GLU A 1 83 ? 6.094 -2.444 -4.498 1.00 96.69 83 GLU A C 1
ATOM 647 O O . GLU A 1 83 ? 5.359 -2.662 -3.535 1.00 96.69 83 GLU A O 1
ATOM 652 N N . LEU A 1 84 ? 6.775 -1.301 -4.633 1.00 96.25 84 LEU A N 1
ATOM 653 C CA . LEU A 1 84 ? 6.715 -0.220 -3.652 1.00 96.25 84 LEU A CA 1
ATOM 654 C C . LEU A 1 84 ? 5.288 0.312 -3.498 1.00 96.25 84 LEU A C 1
ATOM 656 O O . LEU A 1 84 ? 4.806 0.417 -2.377 1.00 96.25 84 LEU A O 1
ATOM 660 N N . ALA A 1 85 ? 4.585 0.577 -4.601 1.00 94.06 85 ALA A N 1
ATOM 661 C CA . ALA A 1 85 ? 3.197 1.034 -4.553 1.00 94.06 85 ALA A CA 1
ATOM 662 C C . ALA A 1 85 ? 2.272 0.001 -3.879 1.00 94.06 85 ALA A C 1
ATOM 664 O O . ALA A 1 85 ? 1.391 0.364 -3.096 1.00 94.06 85 ALA A O 1
ATOM 665 N N . GLY A 1 86 ? 2.490 -1.293 -4.141 1.00 94.62 86 GLY A N 1
ATOM 666 C CA . GLY A 1 86 ? 1.779 -2.377 -3.462 1.00 94.62 86 GLY A CA 1
ATOM 667 C C . GLY A 1 86 ? 2.060 -2.403 -1.957 1.00 94.62 86 GLY A C 1
ATOM 668 O O . GLY A 1 86 ? 1.130 -2.494 -1.153 1.00 94.62 86 GLY A O 1
ATOM 669 N N . ALA A 1 87 ? 3.326 -2.259 -1.566 1.00 95.06 87 ALA A N 1
ATOM 670 C CA . ALA A 1 87 ? 3.744 -2.215 -0.169 1.00 95.06 87 ALA A CA 1
ATOM 671 C C . ALA A 1 87 ? 3.208 -0.974 0.565 1.00 95.06 87 ALA A C 1
ATOM 673 O O . ALA A 1 87 ? 2.726 -1.094 1.689 1.00 95.06 87 ALA A O 1
ATOM 674 N N . GLU A 1 88 ? 3.234 0.201 -0.064 1.00 95.19 88 GLU A N 1
ATOM 675 C CA . GLU A 1 88 ? 2.672 1.444 0.476 1.00 95.19 88 GLU A CA 1
ATOM 676 C C . GLU A 1 88 ? 1.158 1.328 0.679 1.00 95.19 88 GLU A C 1
ATOM 678 O O . GLU A 1 88 ? 0.643 1.700 1.735 1.00 95.19 88 GLU A O 1
ATOM 683 N N . SER A 1 89 ? 0.444 0.742 -0.287 1.00 92.69 89 SER A N 1
ATOM 684 C CA . SER A 1 89 ? -0.994 0.486 -0.172 1.00 92.69 89 SER A CA 1
ATOM 685 C C . SER A 1 89 ? -1.315 -0.472 0.980 1.00 92.69 89 SER A C 1
ATOM 687 O O . SER A 1 89 ? -2.193 -0.188 1.801 1.00 92.69 89 SER A O 1
ATOM 689 N N . ALA A 1 90 ? -0.566 -1.574 1.096 1.00 91.69 90 ALA A N 1
ATOM 690 C CA . ALA A 1 90 ? -0.712 -2.517 2.201 1.00 91.69 90 ALA A CA 1
ATOM 691 C C . ALA A 1 90 ? -0.403 -1.858 3.554 1.00 91.69 90 ALA A C 1
ATOM 693 O O . ALA A 1 90 ? -1.143 -2.052 4.516 1.00 91.69 90 ALA A O 1
ATOM 694 N N . ASN A 1 91 ? 0.648 -1.040 3.628 1.00 94.81 91 ASN A N 1
ATOM 695 C CA . ASN A 1 91 ? 1.025 -0.326 4.844 1.00 94.81 91 ASN A CA 1
ATOM 696 C C . ASN A 1 91 ? -0.064 0.662 5.282 1.00 94.81 91 ASN A C 1
ATOM 698 O O . ASN A 1 91 ? -0.429 0.691 6.458 1.00 94.81 91 ASN A O 1
ATOM 702 N N . PHE A 1 92 ? -0.634 1.416 4.340 1.00 92.50 92 PHE A N 1
ATOM 703 C CA . PHE A 1 92 ? -1.756 2.308 4.615 1.00 92.50 92 PHE A CA 1
ATOM 704 C C . PHE A 1 92 ? -2.957 1.539 5.176 1.00 92.50 92 PHE A C 1
ATOM 706 O O . PHE A 1 92 ? -3.528 1.935 6.192 1.00 92.50 92 PHE A O 1
ATOM 713 N N . HIS A 1 93 ? -3.311 0.408 4.559 1.00 87.94 93 HIS A N 1
ATOM 714 C CA . HIS A 1 93 ? -4.427 -0.412 5.022 1.00 87.94 93 HIS A CA 1
ATOM 715 C C . HIS A 1 93 ? -4.183 -0.987 6.424 1.00 87.94 93 HIS A C 1
ATOM 717 O O . HIS A 1 93 ? -5.043 -0.874 7.295 1.00 87.94 93 HIS A O 1
ATOM 723 N N . LEU A 1 94 ? -2.991 -1.534 6.670 1.00 90.12 94 LEU A N 1
ATOM 724 C CA . LEU A 1 94 ? -2.601 -2.042 7.986 1.00 90.12 94 LEU A CA 1
ATOM 725 C C . LEU A 1 94 ? -2.595 -0.934 9.044 1.00 90.12 94 LEU A C 1
ATOM 727 O O . LEU A 1 94 ? -3.046 -1.159 10.164 1.00 90.12 94 LEU A O 1
ATOM 731 N N . SER A 1 95 ? -2.135 0.267 8.697 1.00 92.31 95 SER A N 1
ATOM 732 C CA . SER A 1 95 ? -2.157 1.422 9.599 1.00 92.31 95 SER A CA 1
ATOM 733 C C . SER A 1 95 ? -3.588 1.815 9.967 1.00 92.31 95 SER A C 1
ATOM 735 O O . SER A 1 95 ? -3.888 1.985 11.147 1.00 92.31 95 SER A O 1
ATOM 737 N N . ALA A 1 96 ? -4.495 1.856 8.987 1.00 88.56 96 ALA A N 1
ATOM 738 C CA . ALA A 1 96 ? -5.913 2.108 9.234 1.00 88.56 96 ALA A CA 1
ATOM 739 C C . ALA A 1 96 ? -6.536 1.042 10.157 1.00 88.56 96 ALA A C 1
ATOM 741 O O . ALA A 1 96 ? -7.264 1.387 11.087 1.00 88.56 96 ALA A O 1
ATOM 742 N N . MET A 1 97 ? -6.194 -0.238 9.962 1.00 87.56 97 MET A N 1
ATOM 743 C CA . MET A 1 97 ? -6.634 -1.323 10.850 1.00 87.56 97 MET A CA 1
ATOM 744 C C . MET A 1 97 ? -6.104 -1.152 12.276 1.00 87.56 97 MET A C 1
ATOM 746 O O . MET A 1 97 ? -6.833 -1.364 13.243 1.00 87.56 97 MET A O 1
ATOM 750 N N . VAL A 1 98 ? -4.836 -0.766 12.430 1.00 90.75 98 VAL A N 1
ATOM 751 C CA . VAL A 1 98 ? -4.238 -0.518 13.748 1.00 90.75 98 VAL A CA 1
ATOM 752 C C . VAL A 1 98 ? -4.962 0.619 14.465 1.00 90.75 98 VAL A C 1
ATOM 754 O O . VAL A 1 98 ? -5.254 0.493 15.656 1.00 90.75 98 VAL A O 1
ATOM 757 N N . ASP A 1 99 ? -5.280 1.707 13.768 1.00 90.06 99 ASP A N 1
ATOM 758 C CA . ASP A 1 99 ? -5.986 2.842 14.363 1.00 90.06 99 ASP A CA 1
ATOM 759 C C . ASP A 1 99 ? -7.431 2.492 14.746 1.00 90.06 99 ASP A C 1
ATOM 761 O O . ASP A 1 99 ? -7.885 2.856 15.835 1.00 90.06 99 ASP A O 1
ATOM 765 N N . GLU A 1 100 ? -8.125 1.703 13.924 1.00 88.75 100 GLU A N 1
ATOM 766 C CA . GLU A 1 100 ? -9.451 1.174 14.249 1.00 88.75 100 GLU A CA 1
ATOM 767 C C . GLU A 1 100 ? -9.415 0.281 15.502 1.00 88.75 100 GLU A C 1
ATOM 769 O O . GLU A 1 100 ? -10.182 0.486 16.448 1.00 88.75 100 GLU A O 1
ATOM 774 N N . LEU A 1 101 ? -8.468 -0.661 15.569 1.00 88.06 101 LEU A N 1
ATOM 775 C CA . LEU A 1 101 ? -8.289 -1.536 16.731 1.00 88.06 101 LEU A CA 1
ATOM 776 C C . LEU A 1 101 ? -7.939 -0.749 17.999 1.00 88.06 101 LEU A C 1
ATOM 778 O O . LEU A 1 101 ? -8.446 -1.062 19.080 1.00 88.06 101 LEU A O 1
ATOM 782 N N . ARG A 1 102 ? -7.115 0.300 17.890 1.00 91.50 102 ARG A N 1
ATOM 783 C CA . ARG A 1 102 ? -6.812 1.205 19.011 1.00 91.50 102 ARG A CA 1
ATOM 784 C C . ARG A 1 102 ? -8.063 1.916 19.513 1.00 91.50 102 ARG A C 1
ATOM 786 O O . ARG A 1 102 ? -8.248 2.019 20.727 1.00 91.50 102 ARG A O 1
ATOM 793 N N . ALA A 1 103 ? -8.926 2.380 18.611 1.00 89.31 103 ALA A N 1
ATOM 794 C CA . ALA A 1 103 ? -10.172 3.041 18.981 1.00 89.31 103 ALA A CA 1
ATOM 795 C C . ALA A 1 103 ? -11.127 2.078 19.708 1.00 89.31 103 ALA A C 1
ATOM 797 O O . ALA A 1 103 ? -11.653 2.413 20.774 1.00 89.31 103 ALA A O 1
ATOM 798 N N . LEU A 1 104 ? -11.281 0.856 19.186 1.00 89.06 104 LEU A N 1
ATOM 799 C CA . LEU A 1 104 ? -12.099 -0.199 19.794 1.00 89.06 104 LEU A CA 1
ATOM 800 C C . LEU A 1 104 ? -11.569 -0.608 21.176 1.00 89.06 104 LEU A C 1
ATOM 802 O O . LEU A 1 104 ? -12.343 -0.725 22.130 1.00 89.06 104 LEU A O 1
ATOM 806 N N . LEU A 1 105 ? -10.249 -0.752 21.326 1.00 89.94 105 LEU A N 1
ATOM 807 C CA . LEU A 1 105 ? -9.622 -1.040 22.617 1.00 89.94 105 LEU A CA 1
ATOM 808 C C . LEU A 1 105 ? -9.865 0.092 23.622 1.00 89.94 105 LEU A C 1
ATOM 810 O O . LEU A 1 105 ? -10.257 -0.166 24.761 1.00 89.94 105 LEU A O 1
ATOM 814 N N . ALA A 1 106 ? -9.689 1.348 23.206 1.00 91.62 106 ALA A N 1
ATOM 815 C CA . ALA A 1 106 ? -9.947 2.503 24.060 1.00 91.62 106 ALA A CA 1
ATOM 816 C C . ALA A 1 106 ? -11.416 2.561 24.515 1.00 91.62 106 ALA A C 1
ATOM 818 O O . ALA A 1 106 ? -11.694 2.871 25.678 1.00 91.62 106 ALA A O 1
ATOM 819 N N . GLN A 1 107 ? -12.356 2.219 23.630 1.00 89.88 107 GLN A N 1
ATOM 820 C CA . GLN A 1 107 ? -13.773 2.112 23.964 1.00 89.88 107 GLN A CA 1
ATOM 821 C C . GLN A 1 107 ? -14.032 0.981 24.967 1.00 89.88 107 GLN A C 1
ATOM 823 O O . GLN A 1 107 ? -14.681 1.221 25.984 1.00 89.88 107 GLN A O 1
ATOM 828 N N . SER A 1 108 ? -13.465 -0.208 24.749 1.00 87.56 108 SER A N 1
ATOM 829 C CA . SER A 1 108 ? -13.552 -1.332 25.690 1.00 87.56 108 SER A CA 1
ATOM 830 C C . SER A 1 108 ? -13.036 -0.954 27.079 1.00 87.56 108 SER A C 1
ATOM 832 O O . SER A 1 108 ? -13.693 -1.205 28.089 1.00 87.56 108 SER A O 1
ATOM 834 N N . MET A 1 109 ? -11.867 -0.311 27.147 1.00 91.50 109 MET A N 1
ATOM 835 C CA . MET A 1 109 ? -11.284 0.143 28.410 1.00 91.50 109 MET A CA 1
ATOM 836 C C . MET A 1 109 ? -12.176 1.173 29.105 1.00 91.50 109 MET A C 1
ATOM 838 O O . MET A 1 109 ? -12.317 1.133 30.326 1.00 91.50 109 MET A O 1
ATOM 842 N N . ARG A 1 110 ? -12.793 2.091 28.352 1.00 91.69 110 ARG A N 1
ATOM 843 C CA . ARG A 1 110 ? -13.726 3.081 28.903 1.00 91.69 110 ARG A CA 1
ATOM 844 C C . ARG A 1 110 ? -14.944 2.405 29.533 1.00 91.69 110 ARG A C 1
ATOM 846 O O . ARG A 1 110 ? -15.276 2.735 30.666 1.00 91.69 110 ARG A O 1
ATOM 853 N N . VAL A 1 111 ? -15.559 1.457 28.828 1.00 89.44 111 VAL A N 1
ATOM 854 C CA . VAL A 1 111 ? -16.728 0.699 29.305 1.00 89.44 111 VAL A CA 1
ATOM 855 C C . VAL A 1 111 ? -16.387 -0.075 30.586 1.00 89.44 111 VAL A C 1
ATOM 857 O O . VAL A 1 111 ? -17.106 0.017 31.579 1.00 89.44 111 VAL A O 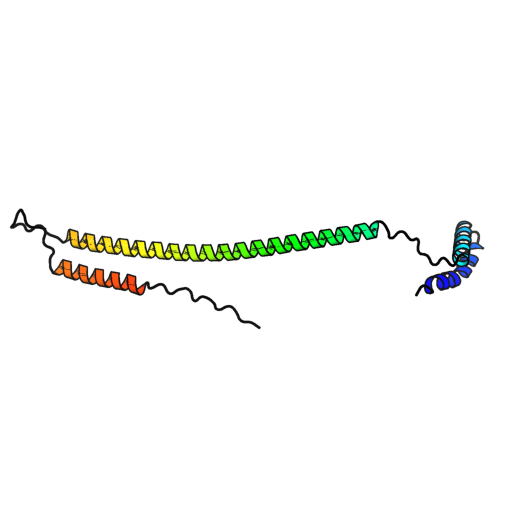1
ATOM 860 N N . MET A 1 112 ? -15.231 -0.747 30.624 1.00 89.00 112 MET A N 1
ATOM 861 C CA . MET A 1 112 ? -14.758 -1.451 31.825 1.00 89.00 112 MET A CA 1
ATOM 862 C C . MET A 1 112 ? -14.495 -0.506 33.005 1.00 89.00 112 MET A C 1
ATOM 864 O O . MET A 1 112 ? -14.861 -0.817 34.136 1.00 89.00 112 MET A O 1
ATOM 8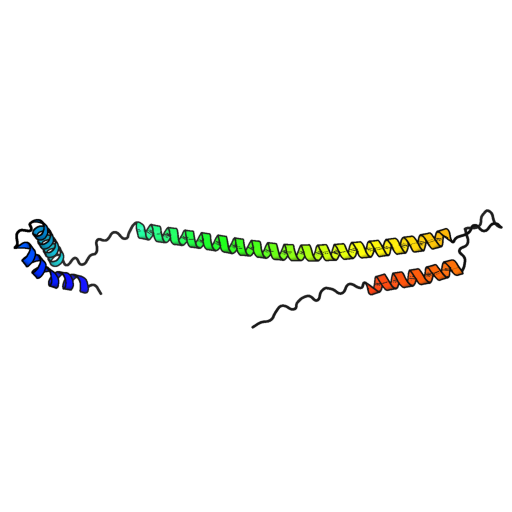68 N N . ARG A 1 113 ? -13.894 0.667 32.761 1.00 90.50 113 ARG A N 1
ATOM 869 C CA . ARG A 1 113 ? -13.673 1.680 33.808 1.00 90.50 113 ARG A CA 1
ATOM 870 C C . ARG A 1 113 ? -14.984 2.234 34.357 1.00 90.50 113 ARG A C 1
ATOM 872 O O . ARG A 1 113 ? -15.074 2.452 35.557 1.00 90.50 113 ARG A O 1
ATOM 879 N N . GLN A 1 114 ? -15.984 2.454 33.503 1.00 89.31 114 GLN A N 1
ATOM 880 C CA . GLN A 1 114 ? -17.311 2.905 33.934 1.00 89.31 114 GLN A CA 1
ATOM 881 C C . GLN A 1 114 ? -17.992 1.863 34.822 1.00 89.31 114 GLN A C 1
ATOM 883 O O . GLN A 1 114 ? -18.518 2.222 35.869 1.00 89.31 114 GLN A O 1
ATOM 888 N N . LEU A 1 115 ? -17.925 0.583 34.444 1.00 89.19 115 LEU A N 1
ATOM 889 C CA . LEU A 1 115 ? -18.458 -0.507 35.259 1.00 89.19 115 LEU A CA 1
ATOM 890 C C . LEU A 1 115 ? -17.755 -0.590 36.619 1.00 89.19 115 LEU A C 1
ATOM 892 O O . LEU A 1 115 ? -18.415 -0.698 37.647 1.00 89.19 115 LEU A O 1
ATOM 896 N N . HIS A 1 116 ? -16.423 -0.501 36.627 1.00 86.94 116 HIS A N 1
ATOM 897 C CA . HIS A 1 116 ? -15.643 -0.543 37.861 1.00 86.94 116 HIS A CA 1
ATOM 898 C C . HIS A 1 116 ? -15.920 0.665 38.766 1.00 86.94 116 HIS A C 1
ATOM 900 O O . HIS A 1 116 ? -16.089 0.498 39.966 1.00 86.94 116 HIS A O 1
ATOM 906 N N . GLY A 1 117 ? -16.030 1.871 38.199 1.00 86.00 117 GLY A N 1
ATOM 907 C CA . GLY A 1 117 ? -16.366 3.083 38.952 1.00 86.00 117 GLY A CA 1
ATOM 908 C C . GLY A 1 117 ? -17.810 3.125 39.463 1.00 86.00 117 GLY A C 1
ATOM 909 O O . GLY A 1 117 ? -18.097 3.869 40.393 1.00 86.00 117 GLY A O 1
ATOM 910 N N . ALA A 1 118 ? -18.712 2.334 38.877 1.00 86.06 118 ALA A N 1
ATOM 911 C CA . ALA A 1 118 ? -20.086 2.173 39.351 1.00 86.06 118 ALA A CA 1
ATOM 912 C C . ALA A 1 118 ? -20.224 1.118 40.463 1.00 86.06 118 ALA A C 1
ATOM 914 O O . ALA A 1 118 ? -21.319 0.948 40.999 1.00 86.06 118 ALA A O 1
ATOM 915 N N . ALA A 1 119 ? -19.150 0.394 40.791 1.00 84.75 119 ALA A N 1
ATOM 916 C CA . ALA A 1 119 ? -19.145 -0.551 41.894 1.00 84.75 119 ALA A CA 1
ATOM 917 C C . ALA A 1 119 ? -19.048 0.224 43.217 1.00 84.75 119 ALA A C 1
ATOM 919 O O . ALA A 1 119 ? -18.061 0.914 43.473 1.00 84.75 119 ALA A O 1
ATOM 920 N N . THR A 1 120 ? -20.080 0.126 44.051 1.00 78.25 120 THR A N 1
ATOM 921 C CA . THR A 1 120 ? -20.130 0.800 45.353 1.00 78.25 120 THR A CA 1
ATOM 922 C C . THR A 1 120 ? -19.742 -0.174 46.465 1.00 78.25 120 THR A C 1
ATOM 924 O O . THR A 1 120 ? -20.196 -1.323 46.428 1.00 78.25 120 THR A O 1
ATOM 927 N N . PRO A 1 121 ? -18.933 0.239 47.459 1.00 70.06 121 PRO A N 1
ATOM 928 C CA . PRO A 1 121 ? -18.723 -0.558 48.664 1.00 70.06 121 PRO A CA 1
ATOM 929 C C . PRO A 1 121 ? -20.068 -0.794 49.358 1.00 70.06 121 PRO A C 1
ATOM 931 O O . PRO A 1 121 ? -20.880 0.126 49.448 1.00 70.06 121 PRO A O 1
ATOM 934 N N . ASP A 1 122 ? -20.320 -2.013 49.825 1.00 68.62 122 ASP A N 1
ATOM 935 C CA . ASP A 1 122 ? -21.509 -2.297 50.628 1.00 68.62 122 ASP A CA 1
ATOM 936 C C . ASP A 1 122 ? -21.267 -1.786 52.057 1.00 68.62 122 ASP A C 1
ATOM 938 O O . ASP A 1 122 ? -20.572 -2.427 52.844 1.00 68.62 122 ASP A O 1
ATOM 942 N N . GLU A 1 123 ? -21.799 -0.603 52.388 1.00 65.56 123 GLU A N 1
ATOM 943 C CA . GLU A 1 123 ? -21.567 0.082 53.675 1.00 65.56 123 GLU A CA 1
ATOM 944 C C . GLU A 1 123 ? -22.013 -0.740 54.904 1.00 65.56 123 GLU A C 1
ATOM 946 O O . GLU A 1 123 ? -21.640 -0.425 56.031 1.00 65.56 123 GLU A O 1
ATOM 951 N N . GLY A 1 124 ? -22.786 -1.816 54.707 1.00 64.94 124 GLY A N 1
ATOM 952 C CA . GLY A 1 124 ? -23.238 -2.712 55.774 1.00 64.94 124 GLY A CA 1
ATOM 953 C C . GLY A 1 124 ? -22.318 -3.899 56.081 1.00 64.94 124 GLY A C 1
ATOM 954 O O . GLY A 1 124 ? -22.599 -4.638 57.029 1.00 64.94 124 GLY A O 1
ATOM 955 N N . ARG A 1 125 ? -21.258 -4.139 55.295 1.00 63.91 125 ARG A N 1
ATOM 956 C CA . ARG A 1 125 ? -20.371 -5.306 55.444 1.00 63.91 125 ARG A CA 1
ATOM 957 C C . ARG A 1 125 ? -18.928 -4.941 55.095 1.00 63.91 125 ARG A C 1
ATOM 959 O O . ARG A 1 125 ? -18.558 -4.937 53.927 1.00 63.91 125 ARG A O 1
ATOM 966 N N . GLU A 1 126 ? -18.111 -4.723 56.127 1.00 61.19 126 GLU A N 1
ATOM 967 C CA . GLU A 1 126 ? -16.686 -4.341 56.035 1.00 61.19 126 GLU A CA 1
ATOM 968 C C . GLU A 1 126 ? -15.833 -5.266 55.136 1.00 61.19 126 GLU A C 1
ATOM 970 O O . GLU A 1 126 ? -14.856 -4.806 54.553 1.00 61.19 126 GLU A O 1
ATOM 975 N N . ASP A 1 127 ? -16.246 -6.526 54.945 1.00 71.12 127 ASP A N 1
ATOM 976 C CA . ASP A 1 127 ? -15.545 -7.526 54.123 1.00 71.12 127 ASP A CA 1
ATOM 977 C C . ASP A 1 127 ? -16.272 -7.904 52.813 1.00 71.12 127 ASP A C 1
ATOM 979 O O . ASP A 1 127 ? -15.909 -8.886 52.157 1.00 71.12 127 ASP A O 1
ATOM 983 N N . CYS A 1 128 ? -17.333 -7.190 52.411 1.00 62.53 128 CYS A N 1
ATOM 984 C CA . CYS A 1 128 ? -18.024 -7.510 51.158 1.00 62.53 128 CYS A CA 1
ATOM 985 C C . CYS A 1 128 ? -17.351 -6.864 49.940 1.00 62.53 128 CYS A C 1
ATOM 987 O O . CYS A 1 128 ? -17.057 -5.667 49.953 1.00 62.53 128 CYS A O 1
ATOM 989 N N . PRO A 1 129 ? -17.152 -7.623 48.843 1.00 70.81 129 PRO A N 1
ATOM 990 C CA . PRO A 1 129 ? -16.702 -7.040 47.590 1.00 70.81 129 PRO A CA 1
ATOM 991 C C . PRO A 1 129 ? -17.728 -6.008 47.093 1.00 70.81 129 PRO A C 1
ATOM 993 O O . PRO A 1 129 ? -18.932 -6.198 47.287 1.00 70.81 129 PRO A O 1
ATOM 996 N N . PRO A 1 130 ? -17.272 -4.925 46.441 1.00 76.94 130 PRO A N 1
ATOM 997 C CA . PRO A 1 130 ? -18.152 -3.862 45.983 1.00 76.94 130 PRO A CA 1
ATOM 998 C C . PRO A 1 130 ? -19.215 -4.404 45.022 1.00 76.94 130 PRO A C 1
ATOM 1000 O O . PRO A 1 130 ? -18.933 -5.216 44.135 1.00 76.94 130 PRO A O 1
ATOM 1003 N N . VAL A 1 131 ? -20.451 -3.949 45.215 1.00 85.00 131 VAL A N 1
ATOM 1004 C CA . VAL A 1 131 ? -21.619 -4.423 44.475 1.00 85.00 131 VAL A CA 1
ATOM 1005 C C . VAL A 1 131 ? -21.835 -3.529 43.262 1.00 85.00 131 VAL A C 1
ATOM 1007 O O . VAL A 1 131 ? -21.842 -2.303 43.355 1.00 85.00 131 VAL A O 1
ATOM 1010 N N . ILE A 1 132 ? -22.022 -4.153 42.103 1.00 86.31 132 ILE A N 1
ATOM 1011 C CA . ILE A 1 132 ? -22.409 -3.465 40.872 1.00 86.31 132 ILE A CA 1
ATOM 1012 C C . ILE A 1 132 ? -23.935 -3.449 40.811 1.00 86.31 132 ILE A C 1
ATOM 1014 O O . ILE A 1 132 ? -24.574 -4.499 40.899 1.00 86.31 132 ILE A O 1
ATOM 1018 N N . SER A 1 133 ? -24.532 -2.270 40.631 1.00 87.56 133 SER A N 1
ATOM 1019 C CA . SER A 1 133 ? -25.985 -2.166 40.485 1.00 87.56 133 SER A CA 1
ATOM 1020 C C . SER A 1 133 ? -26.474 -2.853 39.203 1.00 87.56 133 SER A C 1
ATOM 1022 O O . SER A 1 133 ? -25.791 -2.862 38.175 1.00 87.56 133 SER A O 1
ATOM 1024 N N . ALA A 1 134 ? -27.698 -3.391 39.234 1.00 88.62 134 ALA A N 1
ATOM 1025 C CA . ALA A 1 134 ? -28.310 -4.025 38.062 1.00 88.62 134 ALA A CA 1
ATOM 1026 C C . ALA A 1 134 ? -28.374 -3.072 36.851 1.00 88.62 134 ALA A C 1
ATOM 1028 O O . ALA A 1 134 ? -28.161 -3.489 35.715 1.00 88.62 134 ALA A O 1
AT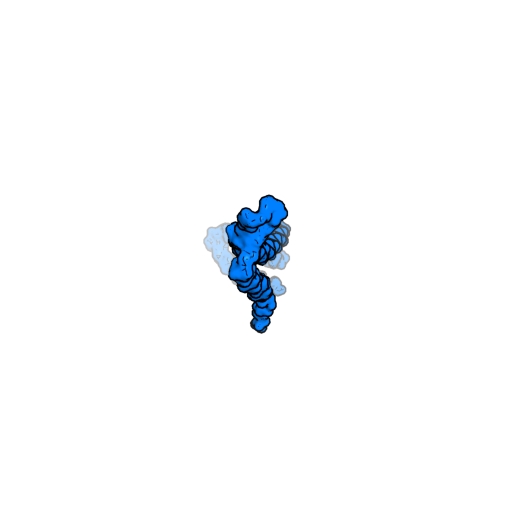OM 1029 N N . GLU A 1 135 ? -28.597 -1.779 37.096 1.00 88.38 135 GLU A N 1
ATOM 1030 C CA . GLU A 1 135 ? -28.617 -0.744 36.060 1.00 88.38 135 GLU A CA 1
ATOM 1031 C C . GLU A 1 135 ? -27.230 -0.506 35.432 1.00 88.38 135 GLU A C 1
ATOM 1033 O O . GLU A 1 135 ? -27.110 -0.353 34.215 1.00 88.38 135 GLU A O 1
ATOM 1038 N N . ALA A 1 136 ? -26.165 -0.477 36.242 1.00 86.81 136 ALA A N 1
ATOM 1039 C CA . ALA A 1 136 ? -24.797 -0.343 35.741 1.00 86.81 136 ALA A CA 1
ATOM 1040 C C . ALA A 1 136 ? -24.384 -1.570 34.916 1.00 86.81 136 ALA A C 1
ATOM 1042 O O . ALA A 1 136 ? -23.768 -1.431 33.857 1.00 86.81 136 ALA A O 1
ATOM 1043 N N . PHE A 1 137 ? -24.780 -2.765 35.362 1.00 90.19 137 PHE A N 1
ATOM 1044 C CA . PHE A 1 137 ? -24.539 -4.001 34.629 1.00 90.19 137 PHE A CA 1
ATOM 1045 C C . PHE A 1 137 ? -25.300 -4.047 33.295 1.00 90.19 137 PHE A C 1
ATOM 1047 O O . PHE A 1 137 ? -24.705 -4.382 32.274 1.00 90.19 137 PHE A O 1
ATOM 1054 N N . ALA A 1 138 ? -26.576 -3.646 33.268 1.00 90.06 138 ALA A N 1
ATOM 1055 C CA . ALA A 1 138 ? -27.363 -3.579 32.034 1.00 90.06 138 ALA A CA 1
ATOM 1056 C C . ALA A 1 138 ? -26.713 -2.650 30.992 1.00 90.06 138 ALA A C 1
ATOM 1058 O O . ALA A 1 138 ? -26.472 -3.063 29.859 1.00 90.06 138 ALA A O 1
ATOM 1059 N N . ARG A 1 139 ? -26.306 -1.438 31.405 1.00 89.31 139 ARG A N 1
ATOM 1060 C CA . ARG A 1 139 ? -25.583 -0.495 30.532 1.00 89.31 139 ARG A CA 1
ATOM 1061 C C . ARG A 1 139 ? -24.281 -1.077 29.987 1.00 89.31 139 ARG A C 1
ATOM 1063 O O . ARG A 1 139 ? -23.969 -0.879 28.814 1.00 89.31 139 ARG A O 1
ATOM 1070 N N . PHE A 1 140 ? -23.525 -1.794 30.816 1.00 92.50 140 PHE A N 1
ATOM 1071 C CA . PHE A 1 140 ? -22.311 -2.478 30.376 1.00 92.50 140 PHE A CA 1
ATOM 1072 C C . PHE A 1 140 ? -22.604 -3.537 29.309 1.00 92.50 140 PHE A C 1
ATOM 1074 O O . PHE A 1 140 ? -21.906 -3.578 28.297 1.00 92.50 140 PHE A O 1
ATOM 1081 N N . VAL A 1 141 ? -23.620 -4.379 29.518 1.00 93.00 141 VAL A N 1
ATOM 1082 C CA . VAL A 1 141 ? -23.990 -5.438 28.569 1.00 93.00 141 VAL A CA 1
ATOM 1083 C C . VAL A 1 141 ? -24.364 -4.841 27.213 1.00 93.00 141 VAL A C 1
ATOM 1085 O O . VAL A 1 141 ? -23.834 -5.297 26.200 1.00 93.00 141 VAL A O 1
ATOM 1088 N N . ASP A 1 142 ? -25.173 -3.781 27.187 1.00 92.44 142 ASP A N 1
ATOM 1089 C CA . ASP A 1 142 ? -25.575 -3.105 25.947 1.00 92.44 142 ASP A CA 1
ATOM 1090 C C . ASP A 1 142 ? -24.374 -2.491 25.210 1.00 92.44 142 ASP A C 1
ATOM 1092 O O . ASP A 1 142 ? -24.191 -2.687 24.005 1.00 92.44 142 ASP A O 1
ATOM 1096 N N . GLN A 1 143 ? -23.501 -1.787 25.937 1.00 90.00 143 GLN A N 1
ATOM 1097 C CA . GLN A 1 143 ? -22.296 -1.180 25.366 1.00 90.00 143 GLN A CA 1
ATOM 1098 C C . GLN A 1 143 ? -21.307 -2.232 24.845 1.00 90.00 143 GLN A C 1
ATOM 1100 O O . GLN A 1 143 ? -20.676 -2.035 23.805 1.00 90.00 143 GLN A O 1
ATOM 1105 N N . ASN A 1 144 ? -21.174 -3.358 25.545 1.00 89.50 144 ASN A N 1
ATOM 1106 C CA . ASN A 1 144 ? -20.307 -4.462 25.145 1.00 89.50 144 ASN A CA 1
ATOM 1107 C C . ASN A 1 144 ? -20.885 -5.211 23.932 1.00 89.50 144 ASN A C 1
ATOM 1109 O O . ASN A 1 144 ? -20.144 -5.563 23.015 1.00 89.50 144 ASN A O 1
ATOM 1113 N N . ALA A 1 145 ? -22.207 -5.387 23.862 1.00 89.81 145 ALA A N 1
ATOM 1114 C CA . ALA A 1 145 ? -22.881 -5.937 22.688 1.00 89.81 145 ALA A CA 1
ATOM 1115 C C . ALA A 1 145 ? -22.677 -5.046 21.450 1.00 89.81 145 ALA A C 1
ATOM 1117 O O . ALA A 1 145 ? -22.309 -5.553 20.389 1.00 89.81 145 ALA A O 1
ATOM 1118 N N . ALA A 1 146 ? -22.821 -3.724 21.595 1.00 88.25 146 ALA A N 1
ATOM 1119 C CA . ALA A 1 146 ? -22.546 -2.768 20.523 1.00 88.25 146 ALA A CA 1
ATOM 1120 C C . ALA A 1 146 ? -21.079 -2.818 20.060 1.00 88.25 146 ALA A C 1
ATOM 1122 O O . ALA A 1 146 ? -20.810 -2.815 18.859 1.00 88.25 146 ALA A O 1
ATOM 1123 N N . LEU A 1 147 ? -20.127 -2.929 20.994 1.00 87.25 147 LEU A N 1
ATOM 1124 C CA . LEU A 1 147 ? -18.704 -3.074 20.678 1.00 87.25 147 LEU A CA 1
ATOM 1125 C C . LEU A 1 147 ? -18.413 -4.378 19.921 1.00 87.25 147 LEU A C 1
ATOM 1127 O O . LEU A 1 147 ? -17.702 -4.365 18.920 1.00 87.25 147 LEU A O 1
ATOM 1131 N N . ARG A 1 148 ? -18.978 -5.506 20.364 1.00 85.88 148 ARG A N 1
ATOM 1132 C CA . ARG A 1 148 ? -18.834 -6.799 19.675 1.00 85.88 148 ARG A CA 1
ATOM 1133 C C . ARG A 1 148 ? -19.434 -6.763 18.279 1.00 85.88 148 ARG A C 1
ATOM 1135 O O . ARG A 1 148 ? -18.830 -7.289 17.351 1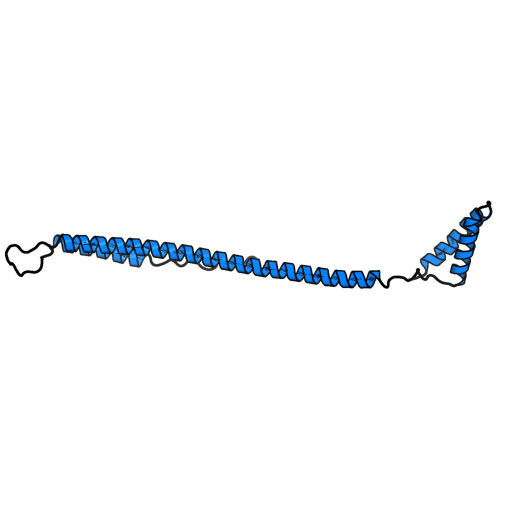.00 85.88 148 ARG A O 1
ATOM 1142 N N . HIS A 1 149 ? -20.588 -6.117 18.118 1.00 87.88 149 HIS A N 1
ATOM 1143 C CA . HIS A 1 149 ? -21.160 -5.891 16.799 1.00 87.88 149 HIS A CA 1
ATOM 1144 C C . HIS A 1 149 ? -20.213 -5.060 15.932 1.00 87.88 149 HIS A C 1
ATOM 1146 O O . HIS A 1 149 ? -19.950 -5.457 14.805 1.00 87.88 149 HIS A O 1
ATOM 1152 N N . ALA A 1 150 ? -19.648 -3.966 16.456 1.00 83.88 150 ALA A N 1
ATOM 1153 C CA . ALA A 1 150 ? -18.676 -3.146 15.734 1.00 83.88 150 ALA A CA 1
ATOM 1154 C C . ALA A 1 150 ? -17.473 -3.978 15.257 1.00 83.88 150 ALA A C 1
ATOM 1156 O O . ALA A 1 150 ? -17.179 -3.958 14.067 1.00 83.88 150 ALA A O 1
ATOM 1157 N N . ILE A 1 151 ? -16.880 -4.793 16.139 1.00 82.69 151 ILE A N 1
ATOM 1158 C CA . ILE A 1 151 ? -15.765 -5.711 15.829 1.00 82.69 151 ILE A CA 1
ATOM 1159 C C . ILE A 1 151 ? -16.138 -6.745 14.753 1.00 82.69 151 ILE A C 1
ATOM 1161 O O . ILE A 1 151 ? -15.310 -7.108 13.924 1.00 82.69 151 ILE A O 1
ATOM 1165 N N . HIS A 1 152 ? -17.371 -7.256 14.757 1.00 81.38 152 HIS A N 1
ATOM 1166 C CA . HIS A 1 152 ? -17.820 -8.207 13.736 1.00 81.38 152 HIS A CA 1
ATOM 1167 C C . HIS A 1 152 ? -18.164 -7.525 12.405 1.00 81.38 152 HIS A C 1
ATOM 1169 O O . HIS A 1 152 ? -17.910 -8.083 11.339 1.00 81.38 152 HIS A O 1
ATOM 1175 N N . SER A 1 153 ? -18.737 -6.323 12.457 1.00 79.56 153 SER A N 1
ATOM 1176 C CA . SER A 1 153 ? -19.150 -5.548 11.284 1.00 79.56 153 SER A CA 1
ATOM 1177 C C . SER A 1 153 ? -17.997 -4.823 10.592 1.00 79.56 153 SER A C 1
ATOM 1179 O O . SER A 1 153 ? -18.098 -4.546 9.400 1.00 79.56 153 SER A O 1
ATOM 1181 N N . SER A 1 154 ? -16.884 -4.590 11.295 1.00 68.88 154 SER A N 1
ATOM 1182 C CA . SER A 1 154 ? -15.620 -4.153 10.695 1.00 68.88 154 SER A CA 1
ATOM 1183 C C . SER A 1 154 ? -14.946 -5.252 9.867 1.00 68.88 154 SER A C 1
ATOM 1185 O O . SER A 1 154 ? -13.880 -5.013 9.304 1.00 68.88 154 SER A O 1
ATOM 1187 N N . GLY A 1 155 ? -15.592 -6.428 9.748 1.00 57.41 155 GLY A N 1
ATOM 1188 C CA . GLY A 1 155 ? -15.248 -7.528 8.854 1.00 57.41 155 GLY A CA 1
ATOM 1189 C C . GLY A 1 155 ? -14.711 -7.017 7.523 1.00 57.41 155 GLY A C 1
ATOM 1190 O O . GLY A 1 155 ? -15.453 -6.555 6.655 1.00 57.41 155 GLY A O 1
ATOM 1191 N N . HIS A 1 156 ? -13.386 -7.072 7.425 1.00 58.88 156 HIS A N 1
ATOM 1192 C CA . HIS A 1 156 ? -12.576 -6.471 6.385 1.00 58.88 156 HIS A CA 1
ATOM 1193 C C . HIS A 1 156 ? -13.076 -6.904 5.006 1.00 58.88 156 HIS A C 1
ATOM 1195 O O . HIS A 1 156 ? -12.832 -8.028 4.563 1.00 58.88 156 HIS A O 1
ATOM 1201 N N . LYS A 1 157 ? -13.780 -6.009 4.302 1.00 47.09 157 LYS A N 1
ATOM 1202 C CA . LYS A 1 157 ? -13.965 -6.155 2.859 1.00 47.09 157 LYS A CA 1
ATOM 1203 C C . LYS A 1 157 ? -12.576 -6.070 2.244 1.00 47.09 157 LYS A C 1
ATOM 1205 O O . LYS A 1 157 ? -12.025 -4.979 2.121 1.00 47.09 157 LYS A O 1
ATOM 1210 N N . ALA A 1 158 ? -12.016 -7.229 1.902 1.00 41.78 158 ALA A N 1
ATOM 1211 C CA . ALA A 1 158 ? -10.839 -7.307 1.058 1.00 41.78 158 ALA A CA 1
ATOM 1212 C C . ALA A 1 158 ? -11.059 -6.376 -0.150 1.00 41.78 158 ALA A C 1
ATOM 1214 O O . ALA A 1 158 ? -12.160 -6.390 -0.719 1.00 41.78 158 ALA A O 1
ATOM 1215 N N . PRO A 1 159 ? -10.072 -5.545 -0.532 1.00 46.16 159 PRO A N 1
ATOM 1216 C CA . PRO A 1 159 ? -10.166 -4.826 -1.790 1.00 46.16 159 PRO A CA 1
ATOM 1217 C C . PRO A 1 159 ? -10.420 -5.873 -2.874 1.00 46.16 159 PRO A C 1
ATOM 1219 O O . PRO A 1 159 ? -9.752 -6.906 -2.896 1.00 46.16 159 PRO A O 1
ATOM 1222 N N . ALA A 1 160 ? -11.437 -5.652 -3.708 1.00 47.25 160 ALA A N 1
ATOM 1223 C CA . ALA A 1 160 ? -11.731 -6.523 -4.833 1.00 47.25 160 ALA A CA 1
ATOM 1224 C C . ALA A 1 160 ? -10.463 -6.631 -5.690 1.00 47.25 160 ALA A C 1
ATOM 1226 O O . ALA A 1 160 ? -10.114 -5.711 -6.428 1.00 47.25 160 ALA A O 1
ATOM 1227 N N . ALA A 1 161 ? -9.728 -7.727 -5.518 1.00 46.09 161 ALA A N 1
ATOM 1228 C CA . ALA A 1 161 ? -8.577 -8.035 -6.331 1.00 46.09 161 ALA A CA 1
ATOM 1229 C C . ALA A 1 161 ? -9.076 -8.296 -7.756 1.00 46.09 161 ALA A C 1
ATOM 1231 O O . ALA A 1 161 ? -9.947 -9.137 -7.965 1.00 46.09 161 ALA A O 1
ATOM 1232 N N . GLY A 1 162 ? -8.515 -7.566 -8.719 1.00 48.53 162 GLY A N 1
ATOM 1233 C CA . GLY A 1 162 ? -8.529 -7.954 -10.126 1.00 48.53 162 GLY A CA 1
ATOM 1234 C C . GLY A 1 162 ? -9.809 -7.648 -10.905 1.00 48.53 162 GLY A C 1
ATOM 1235 O O . GLY A 1 162 ? -10.528 -8.553 -11.310 1.00 48.53 162 GLY A O 1
ATOM 1236 N N . GLN A 1 163 ? -10.012 -6.383 -11.278 1.00 43.84 163 GLN A N 1
ATOM 1237 C CA . GLN A 1 163 ? -10.365 -6.113 -12.675 1.00 43.84 163 GLN A CA 1
ATOM 1238 C C . GLN A 1 163 ? -9.057 -5.867 -13.426 1.00 43.84 163 GLN A C 1
ATOM 1240 O O . GLN A 1 163 ? -8.677 -4.735 -13.715 1.00 43.84 163 GLN A O 1
ATOM 1245 N N . GLU A 1 164 ? -8.331 -6.955 -13.693 1.00 43.31 164 GLU A N 1
ATOM 1246 C CA . GLU A 1 164 ? -7.375 -6.955 -14.792 1.00 43.31 164 GLU A CA 1
ATOM 1247 C C . GLU A 1 164 ? -8.173 -6.651 -16.059 1.00 43.31 164 GLU A C 1
ATOM 1249 O O . GLU A 1 164 ? -9.094 -7.380 -16.437 1.00 43.31 164 GLU A O 1
ATOM 1254 N N . GLY A 1 165 ? -7.864 -5.506 -16.662 1.00 40.97 165 GLY A N 1
ATOM 1255 C CA . GLY A 1 165 ? -8.389 -5.100 -17.949 1.00 40.97 165 GLY A CA 1
ATOM 1256 C C . GLY A 1 165 ? -8.022 -6.136 -19.002 1.00 40.97 165 GLY A C 1
ATOM 1257 O O . GLY A 1 165 ? -6.959 -6.074 -19.609 1.00 40.97 165 GLY A O 1
ATOM 1258 N N . SER A 1 166 ? -8.940 -7.067 -19.238 1.00 45.78 166 SER A N 1
ATOM 1259 C CA . SER A 1 166 ? -9.060 -7.775 -20.502 1.00 45.78 166 SER A CA 1
ATOM 1260 C C . SER A 1 166 ? -9.521 -6.765 -21.560 1.00 45.78 166 SER A C 1
ATOM 1262 O O . SER A 1 166 ? -10.712 -6.549 -21.771 1.00 45.78 166 SER A O 1
ATOM 1264 N N . ALA A 1 167 ? -8.560 -6.099 -22.189 1.00 43.78 167 ALA A N 1
ATOM 1265 C CA . ALA A 1 167 ? -8.707 -5.450 -23.488 1.00 43.78 167 ALA A CA 1
ATOM 1266 C C . ALA A 1 167 ? -7.570 -6.031 -24.343 1.00 43.78 167 ALA A C 1
ATOM 1268 O O . ALA A 1 167 ? -6.404 -5.842 -24.011 1.00 43.78 167 ALA A O 1
ATOM 1269 N N . ARG A 1 168 ? -7.844 -7.051 -25.164 1.00 40.34 168 ARG A N 1
ATOM 1270 C CA . ARG A 1 168 ? -8.268 -6.927 -26.572 1.00 40.34 168 ARG A CA 1
ATOM 1271 C C . ARG A 1 168 ? -7.381 -5.989 -27.374 1.00 40.34 168 ARG A C 1
ATOM 1273 O O . ARG A 1 168 ? -7.440 -4.773 -27.105 1.00 40.34 168 ARG A O 1
#